Protein AF-A0A7W8NSL5-F1 (afdb_monomer_lite)

Sequence (91 aa):
MNQELIFETREGHTVVRADSMHAALGVVTDLRTWVIMHTAAGNAEFGVDIFHTDSPMTACWSLQYASEVAMLERAPEMAEWLMPSVEGIRA

Organism: NCBI:txid1141878

Foldseek 3Di:
DQQDWDWDADPNAIWTWQVSLCVNLVPPPDSVVLVVVLCVVVVCPDDDDQDDPPDDRRDIGGLQSSLVSCVVSVNNVSSCVSPVPPPPPDD

Structure (mmCIF, N/CA/C/O backbone):
data_AF-A0A7W8NSL5-F1
#
_entry.id   AF-A0A7W8NSL5-F1
#
loop_
_atom_site.group_PDB
_atom_site.id
_atom_site.type_symbol
_atom_site.label_atom_id
_atom_site.label_alt_id
_atom_site.label_comp_id
_atom_site.label_asym_id
_atom_site.label_entity_id
_atom_site.label_seq_id
_atom_site.pdbx_PDB_ins_code
_atom_site.Cartn_x
_atom_site.Cartn_y
_atom_site.Cartn_z
_atom_site.occupancy
_atom_site.B_iso_or_equiv
_atom_site.auth_seq_id
_atom_site.auth_comp_id
_atom_site.auth_asym_id
_atom_site.auth_atom_id
_atom_site.pdbx_PDB_model_num
ATOM 1 N N . MET A 1 1 ? 6.139 13.344 -11.526 1.00 41.56 1 MET A N 1
ATOM 2 C CA . MET A 1 1 ? 4.818 13.533 -10.898 1.00 41.56 1 MET A CA 1
ATOM 3 C C . MET A 1 1 ? 4.883 12.721 -9.618 1.00 41.56 1 MET A C 1
ATOM 5 O O . MET A 1 1 ? 4.881 11.505 -9.724 1.00 41.56 1 MET A O 1
ATOM 9 N N . ASN A 1 2 ? 5.125 13.353 -8.466 1.00 52.00 2 ASN A N 1
ATOM 10 C CA . ASN A 1 2 ? 5.165 12.631 -7.189 1.00 52.00 2 ASN A CA 1
ATOM 11 C C . ASN A 1 2 ? 3.734 12.184 -6.906 1.00 52.00 2 ASN A C 1
ATOM 13 O O . ASN A 1 2 ? 2.870 13.033 -6.702 1.00 52.00 2 ASN A O 1
ATOM 17 N N . GLN A 1 3 ? 3.454 10.891 -7.041 1.00 72.44 3 GLN A N 1
ATOM 18 C CA . GLN A 1 3 ? 2.119 10.371 -6.778 1.00 72.44 3 GLN A CA 1
ATOM 19 C C . GLN A 1 3 ? 1.906 10.334 -5.264 1.00 72.44 3 GLN A C 1
ATOM 21 O O . GLN A 1 3 ? 2.722 9.777 -4.534 1.00 72.44 3 GLN A O 1
ATOM 26 N N . GLU A 1 4 ? 0.850 11.003 -4.804 1.00 85.00 4 GLU A N 1
ATOM 27 C CA . GLU A 1 4 ? 0.502 11.089 -3.387 1.00 85.00 4 GLU A CA 1
ATOM 28 C C . GLU A 1 4 ? -0.172 9.798 -2.913 1.00 85.00 4 GLU A C 1
ATOM 30 O O . GLU A 1 4 ? -0.980 9.196 -3.626 1.00 85.00 4 GLU A O 1
ATOM 35 N N . LEU A 1 5 ? 0.150 9.392 -1.685 1.00 91.12 5 LEU A N 1
ATOM 36 C CA . LEU A 1 5 ? -0.505 8.277 -1.011 1.00 91.12 5 LEU A CA 1
ATOM 37 C C . LEU A 1 5 ? -1.908 8.694 -0.560 1.00 91.12 5 LEU A C 1
ATOM 39 O O . LEU A 1 5 ? -2.102 9.781 -0.015 1.00 91.12 5 LEU A O 1
ATOM 43 N N . ILE A 1 6 ? -2.889 7.821 -0.788 1.00 91.25 6 ILE A N 1
ATOM 44 C CA . ILE A 1 6 ? -4.286 8.073 -0.438 1.00 91.25 6 ILE A CA 1
ATOM 45 C C . ILE A 1 6 ? -4.607 7.338 0.859 1.00 91.25 6 ILE A C 1
ATOM 47 O O . ILE A 1 6 ? -4.555 6.107 0.914 1.00 91.25 6 ILE A O 1
ATOM 51 N N . PHE A 1 7 ? -4.990 8.100 1.882 1.00 89.56 7 PHE A N 1
ATOM 52 C CA . PHE A 1 7 ? -5.405 7.574 3.178 1.00 89.56 7 PHE A CA 1
ATOM 53 C C . PHE A 1 7 ? -6.917 7.617 3.367 1.00 89.56 7 PHE A C 1
ATOM 55 O O . PHE A 1 7 ? -7.592 8.539 2.909 1.00 89.56 7 PHE A O 1
ATOM 62 N N . GLU A 1 8 ? -7.435 6.645 4.109 1.00 85.62 8 GLU A N 1
ATOM 63 C CA . GLU A 1 8 ? -8.839 6.544 4.495 1.00 85.62 8 GLU A CA 1
ATOM 64 C C . GLU A 1 8 ? -8.954 6.222 5.991 1.00 85.62 8 GLU A C 1
ATOM 66 O O . GLU A 1 8 ? -8.064 5.610 6.581 1.00 85.62 8 GLU A O 1
ATOM 71 N N . THR A 1 9 ? -10.075 6.595 6.610 1.00 83.62 9 THR A N 1
ATOM 72 C CA . THR A 1 9 ? -10.442 6.109 7.947 1.00 83.62 9 THR A CA 1
ATOM 73 C C . THR A 1 9 ? -11.438 4.964 7.800 1.00 83.62 9 THR A C 1
ATOM 75 O O . THR A 1 9 ? -12.512 5.153 7.230 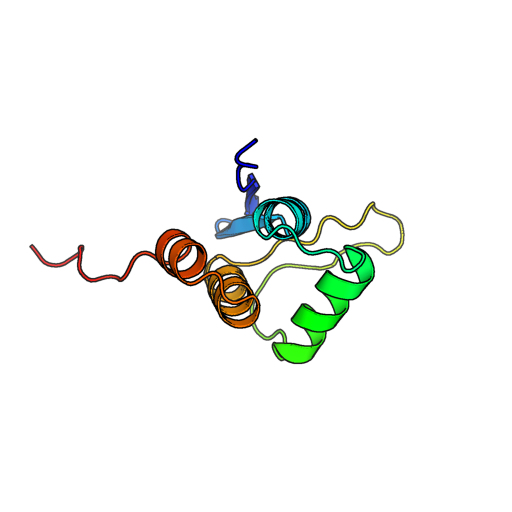1.00 83.62 9 THR A O 1
ATOM 78 N N . ARG A 1 10 ? -11.114 3.788 8.341 1.00 75.38 10 ARG A N 1
ATOM 79 C CA . ARG A 1 10 ? -11.998 2.614 8.380 1.00 75.38 10 ARG A CA 1
ATOM 80 C C . ARG A 1 10 ? -12.086 2.083 9.799 1.00 75.38 10 ARG A C 1
ATOM 82 O O . ARG A 1 10 ? -11.063 1.830 10.418 1.00 75.38 10 ARG A O 1
ATOM 89 N N . GLU A 1 11 ? -13.304 1.982 10.328 1.00 77.44 11 GLU A N 1
ATOM 90 C CA . GLU A 1 11 ? -13.564 1.492 11.695 1.00 77.44 11 GLU A CA 1
ATOM 91 C C . GLU A 1 11 ? -12.733 2.197 12.791 1.00 77.44 11 GLU A C 1
ATOM 93 O O . GLU A 1 11 ? -12.392 1.614 13.812 1.00 77.44 11 GLU A O 1
ATOM 98 N N . GLY A 1 12 ? -12.393 3.475 12.584 1.00 77.25 12 GLY A N 1
ATOM 99 C CA . GLY A 1 12 ? -11.557 4.252 13.509 1.00 77.25 12 GLY A CA 1
ATOM 100 C C . GLY A 1 12 ? -10.044 4.097 13.308 1.00 77.25 12 GLY A C 1
ATOM 101 O O . GLY A 1 12 ? -9.276 4.756 14.004 1.00 77.25 12 GLY A O 1
ATOM 102 N N . HIS A 1 13 ? -9.609 3.300 12.332 1.00 78.06 13 HIS A N 1
ATOM 103 C CA . HIS A 1 13 ? -8.209 3.121 11.960 1.00 78.06 13 HIS A CA 1
ATOM 104 C C . HIS A 1 13 ? -7.869 3.876 10.672 1.00 78.06 13 HIS A C 1
ATOM 106 O O . HIS A 1 13 ? -8.626 3.849 9.700 1.00 78.06 13 HIS A O 1
ATOM 112 N N . THR A 1 14 ? -6.710 4.534 10.648 1.00 85.25 14 THR A N 1
ATOM 113 C CA . THR A 1 14 ? -6.145 5.088 9.412 1.00 85.25 14 THR 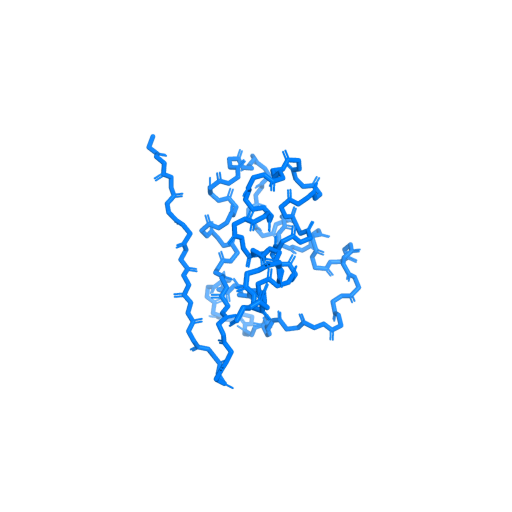A CA 1
ATOM 114 C C . THR A 1 14 ? -5.531 3.963 8.588 1.00 85.25 14 THR A C 1
ATOM 116 O O . THR A 1 14 ? -4.697 3.203 9.084 1.00 85.25 14 THR A O 1
ATOM 119 N N . VAL A 1 15 ? -5.927 3.878 7.323 1.00 85.56 15 VAL A N 1
ATOM 120 C CA . VAL A 1 15 ? -5.416 2.921 6.339 1.00 85.56 15 VAL A CA 1
ATOM 121 C C . VAL A 1 15 ? -4.951 3.657 5.088 1.00 85.56 15 VAL A C 1
ATOM 123 O O . VAL A 1 15 ? -5.409 4.763 4.811 1.00 85.56 15 VAL A O 1
ATOM 126 N N . VAL A 1 16 ? -4.056 3.047 4.318 1.00 88.25 16 VAL A N 1
ATOM 127 C CA . VAL A 1 16 ? -3.613 3.542 3.008 1.00 88.25 16 VAL A CA 1
ATOM 128 C C . VAL A 1 16 ? -4.147 2.638 1.907 1.00 88.25 16 VAL A C 1
ATOM 130 O O . VAL A 1 16 ? -4.210 1.419 2.074 1.00 88.25 16 VAL A O 1
ATOM 133 N N . ARG A 1 17 ? -4.540 3.211 0.770 1.00 88.50 17 ARG A N 1
ATOM 134 C CA . ARG A 1 17 ? -4.961 2.407 -0.376 1.00 88.50 17 ARG A CA 1
ATOM 135 C C . ARG A 1 17 ? -3.757 1.798 -1.088 1.00 88.50 17 ARG A C 1
ATOM 137 O O . ARG A 1 17 ? -2.834 2.515 -1.485 1.00 88.50 17 ARG A O 1
ATOM 144 N N . ALA A 1 18 ? -3.815 0.493 -1.328 1.00 88.12 18 ALA A N 1
ATOM 145 C CA . ALA A 1 18 ? -2.747 -0.258 -1.977 1.00 88.12 18 ALA A CA 1
ATOM 146 C C . ALA A 1 18 ? -2.471 0.223 -3.412 1.00 88.12 18 ALA A C 1
ATOM 148 O O . ALA A 1 18 ? -1.327 0.209 -3.845 1.00 88.12 18 ALA A O 1
ATOM 149 N N . ASP A 1 19 ? -3.483 0.697 -4.146 1.00 88.50 19 ASP A N 1
ATOM 150 C CA . ASP A 1 19 ? -3.307 1.219 -5.508 1.00 88.50 19 ASP A CA 1
ATOM 151 C C . ASP A 1 19 ? -2.512 2.528 -5.542 1.00 88.50 19 ASP A C 1
ATOM 153 O O . ASP A 1 19 ? -1.607 2.678 -6.359 1.00 88.50 19 ASP A O 1
ATOM 157 N N . SER A 1 20 ? -2.785 3.451 -4.617 1.00 91.38 20 SER A N 1
ATOM 158 C CA . SER A 1 20 ? -1.988 4.674 -4.474 1.00 91.38 20 SER A CA 1
ATOM 159 C C . SER A 1 20 ? -0.541 4.368 -4.089 1.00 91.38 20 SER A C 1
ATOM 161 O O . SER A 1 20 ? 0.384 5.018 -4.572 1.00 91.38 20 SER A O 1
ATOM 163 N N . MET A 1 21 ? -0.343 3.330 -3.275 1.00 90.88 21 MET A N 1
ATOM 164 C CA . MET A 1 21 ? 0.974 2.891 -2.839 1.00 90.88 21 MET A CA 1
ATOM 165 C C . MET A 1 21 ? 1.765 2.218 -3.958 1.00 90.88 21 MET A C 1
ATOM 167 O O . MET A 1 21 ? 2.915 2.575 -4.191 1.00 90.88 21 MET A O 1
ATOM 171 N N . HIS A 1 22 ? 1.134 1.310 -4.701 1.00 91.12 22 HIS A N 1
ATOM 172 C CA . HIS A 1 22 ? 1.687 0.687 -5.904 1.00 91.12 22 HIS A CA 1
ATOM 173 C C . HIS A 1 22 ? 2.189 1.734 -6.902 1.00 91.12 22 HIS A C 1
ATOM 175 O O . HIS A 1 22 ? 3.315 1.649 -7.399 1.00 91.12 22 HIS A O 1
ATOM 181 N N . ALA A 1 23 ? 1.365 2.757 -7.129 1.00 91.25 23 ALA A N 1
ATOM 182 C CA . ALA A 1 23 ? 1.665 3.851 -8.031 1.00 91.25 23 ALA A CA 1
ATOM 183 C C . ALA A 1 23 ? 2.853 4.690 -7.507 1.00 91.25 23 ALA A C 1
ATOM 185 O O . ALA A 1 23 ? 3.835 4.894 -8.224 1.00 91.25 23 ALA A O 1
ATOM 186 N N . ALA A 1 24 ? 2.828 5.082 -6.227 1.00 92.56 24 ALA A N 1
ATOM 187 C CA . ALA A 1 24 ? 3.903 5.845 -5.587 1.00 92.56 24 ALA A CA 1
ATOM 188 C C . ALA A 1 24 ? 5.253 5.103 -5.558 1.00 92.56 24 ALA A C 1
ATOM 190 O O . ALA A 1 24 ? 6.301 5.734 -5.686 1.00 92.56 24 ALA A O 1
ATOM 191 N N . LEU A 1 25 ? 5.235 3.774 -5.433 1.00 90.75 25 LEU A N 1
ATOM 192 C CA . LEU A 1 25 ? 6.424 2.920 -5.497 1.00 90.75 25 LEU A CA 1
ATOM 193 C C . LEU A 1 25 ? 6.939 2.704 -6.931 1.00 90.75 25 LEU A C 1
ATOM 195 O O . LEU A 1 25 ? 8.038 2.187 -7.117 1.00 90.75 25 LEU A O 1
ATOM 199 N N . GLY A 1 26 ? 6.169 3.084 -7.956 1.00 90.06 26 GLY A N 1
ATOM 200 C CA . GLY A 1 26 ? 6.544 2.889 -9.357 1.00 90.06 26 GLY A CA 1
ATOM 201 C C . GLY A 1 26 ? 6.643 1.415 -9.760 1.00 90.06 26 GLY A C 1
ATOM 202 O O . GLY A 1 26 ? 7.444 1.062 -10.629 1.00 90.06 26 GLY A O 1
ATOM 203 N N . VAL A 1 27 ? 5.857 0.544 -9.121 1.00 87.38 27 VAL A N 1
ATOM 204 C CA . VAL A 1 27 ? 5.898 -0.903 -9.354 1.00 87.38 27 VAL A CA 1
ATOM 205 C C . VAL A 1 27 ? 5.375 -1.231 -10.755 1.00 87.38 27 VAL A C 1
ATOM 207 O O . VAL A 1 27 ? 4.293 -0.812 -11.160 1.00 87.38 27 VAL A O 1
ATOM 210 N N . VAL A 1 28 ? 6.138 -2.032 -11.502 1.00 89.56 28 VAL A N 1
ATOM 211 C CA . VAL A 1 28 ? 5.782 -2.446 -12.875 1.00 89.56 28 VAL A CA 1
ATOM 212 C C . VAL A 1 28 ? 4.874 -3.676 -12.926 1.00 89.56 28 VAL A C 1
ATOM 214 O O . VAL A 1 28 ? 4.203 -3.911 -13.930 1.00 89.56 28 VAL A O 1
ATOM 217 N N . THR A 1 29 ? 4.868 -4.478 -11.861 1.00 89.06 29 THR A N 1
ATOM 218 C CA . THR A 1 29 ? 3.972 -5.629 -11.711 1.00 89.06 29 THR A CA 1
ATOM 219 C C . THR A 1 29 ? 2.527 -5.150 -11.706 1.00 89.06 29 THR A C 1
ATOM 221 O O . THR A 1 29 ? 2.223 -4.138 -11.086 1.00 89.06 29 THR A O 1
ATOM 224 N N . ASP A 1 30 ? 1.625 -5.882 -12.355 1.00 89.88 30 ASP A N 1
ATOM 225 C CA . ASP A 1 30 ? 0.195 -5.575 -12.310 1.00 89.88 30 ASP A CA 1
ATOM 226 C C . ASP A 1 30 ? -0.321 -5.474 -10.861 1.00 89.88 30 ASP A C 1
ATOM 228 O O . ASP A 1 30 ? 0.016 -6.307 -10.014 1.00 89.88 30 ASP A O 1
ATOM 232 N N . LEU A 1 31 ? -1.167 -4.472 -10.593 1.00 85.06 31 LEU A N 1
ATOM 233 C CA . LEU A 1 31 ? -1.664 -4.149 -9.255 1.00 85.06 31 LEU A CA 1
ATOM 234 C C . LEU A 1 31 ? -2.295 -5.361 -8.560 1.00 85.06 31 LEU A C 1
ATOM 236 O O . LEU A 1 31 ? -2.027 -5.599 -7.384 1.00 85.06 31 LEU A O 1
ATOM 240 N N . ARG A 1 32 ? -3.108 -6.156 -9.272 1.00 84.88 32 ARG A N 1
ATOM 241 C CA . ARG A 1 32 ? -3.761 -7.338 -8.685 1.00 84.88 32 ARG A CA 1
ATOM 242 C C . ARG A 1 32 ? -2.722 -8.332 -8.201 1.00 84.88 32 ARG A C 1
ATOM 244 O O . ARG A 1 32 ? -2.802 -8.835 -7.084 1.00 84.88 32 ARG A O 1
ATOM 251 N N . THR A 1 33 ? -1.762 -8.623 -9.070 1.00 85.00 33 THR A N 1
ATOM 252 C CA . THR A 1 33 ? -0.694 -9.581 -8.790 1.00 85.00 33 THR A CA 1
ATOM 253 C C . THR A 1 33 ? 0.167 -9.096 -7.630 1.00 85.00 33 THR A C 1
ATOM 255 O O . THR A 1 33 ? 0.448 -9.863 -6.714 1.00 85.00 33 THR A O 1
ATOM 258 N N . TRP A 1 34 ? 0.518 -7.811 -7.628 1.00 87.38 34 TRP A N 1
ATOM 259 C CA . TRP A 1 34 ? 1.309 -7.187 -6.577 1.00 87.38 34 TRP A CA 1
ATOM 260 C C . TRP A 1 34 ? 0.618 -7.229 -5.208 1.00 87.38 34 TRP A C 1
ATOM 262 O O . TRP A 1 34 ? 1.239 -7.637 -4.226 1.00 87.38 34 TRP A O 1
ATOM 272 N N . VAL A 1 35 ? -0.677 -6.893 -5.149 1.00 85.25 35 VAL A N 1
ATOM 273 C CA . VAL A 1 35 ? -1.483 -6.980 -3.920 1.00 85.25 35 VAL A CA 1
ATOM 274 C C . VAL A 1 35 ? -1.541 -8.419 -3.407 1.00 85.25 35 VAL A C 1
ATOM 276 O O . VAL A 1 35 ? -1.335 -8.648 -2.216 1.00 85.25 35 VAL A O 1
ATOM 279 N N . ILE A 1 36 ? -1.776 -9.401 -4.287 1.00 81.50 36 ILE A N 1
ATOM 280 C CA . ILE A 1 36 ? -1.805 -10.825 -3.911 1.00 81.50 36 ILE A CA 1
ATOM 281 C C . ILE A 1 36 ? -0.446 -11.276 -3.364 1.00 81.50 36 ILE A C 1
ATOM 283 O O . ILE A 1 36 ? -0.406 -11.936 -2.329 1.00 81.50 36 ILE A O 1
ATOM 287 N N . MET A 1 37 ? 0.657 -10.916 -4.029 1.00 83.31 37 MET A N 1
ATOM 288 C CA . MET A 1 37 ? 2.013 -11.277 -3.603 1.00 83.31 37 MET A CA 1
ATOM 289 C C . MET A 1 37 ? 2.318 -10.758 -2.202 1.00 83.31 37 MET A C 1
ATOM 291 O O . MET A 1 37 ? 2.761 -11.534 -1.360 1.00 83.31 37 MET A O 1
ATOM 295 N N . HIS A 1 38 ? 2.035 -9.483 -1.931 1.00 83.38 38 HIS A N 1
ATOM 296 C CA . HIS A 1 38 ? 2.301 -8.901 -0.618 1.00 83.38 38 HIS A CA 1
ATOM 297 C C . HIS A 1 38 ? 1.391 -9.499 0.448 1.00 83.38 38 HIS A C 1
ATOM 299 O O . HIS A 1 38 ? 1.878 -9.886 1.513 1.00 83.38 38 HIS A O 1
ATOM 305 N N . THR A 1 39 ? 0.101 -9.670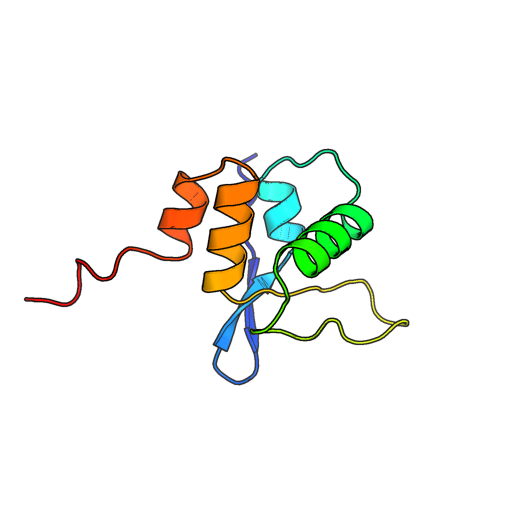 0.144 1.00 77.12 39 THR A N 1
ATOM 306 C CA . THR A 1 39 ? -0.861 -10.274 1.082 1.00 77.12 39 THR A CA 1
ATOM 307 C C . THR A 1 39 ? -0.450 -11.704 1.450 1.00 77.12 39 THR A C 1
ATOM 309 O O . THR A 1 39 ? -0.550 -12.099 2.610 1.00 77.12 39 THR A O 1
ATOM 312 N N . ALA A 1 40 ? 0.060 -12.471 0.480 1.00 72.81 40 ALA A N 1
ATOM 313 C CA . ALA A 1 40 ? 0.547 -13.832 0.692 1.00 72.81 40 ALA A CA 1
ATOM 314 C C . ALA A 1 40 ? 1.903 -13.881 1.420 1.00 72.81 40 ALA A C 1
ATOM 316 O O . ALA A 1 40 ? 2.106 -14.749 2.263 1.00 72.81 40 ALA A O 1
ATOM 317 N N . ALA A 1 41 ? 2.826 -12.965 1.112 1.00 67.81 41 ALA A N 1
ATOM 318 C CA . ALA A 1 41 ? 4.149 -12.905 1.735 1.00 67.81 41 ALA A CA 1
ATOM 319 C C . ALA A 1 41 ? 4.102 -12.421 3.194 1.00 67.81 41 ALA A C 1
ATOM 321 O O . ALA A 1 41 ? 4.948 -12.807 3.996 1.00 67.81 41 ALA A O 1
ATOM 322 N N . GLY A 1 42 ? 3.116 -11.588 3.534 1.00 57.09 42 GLY A N 1
ATOM 323 C CA . GLY A 1 42 ? 2.998 -10.947 4.840 1.00 57.09 42 GLY A CA 1
ATOM 324 C C . GLY A 1 42 ? 2.309 -11.758 5.937 1.00 57.09 42 GLY A C 1
ATOM 325 O O . GLY A 1 42 ? 2.138 -11.203 7.013 1.00 57.09 42 GLY A O 1
ATOM 326 N N . ASN A 1 43 ? 1.880 -13.012 5.698 1.00 52.38 43 ASN A N 1
ATOM 327 C CA . ASN A 1 43 ? 1.012 -13.770 6.623 1.00 52.38 43 ASN A CA 1
ATOM 328 C C . ASN A 1 43 ? -0.075 -12.859 7.226 1.00 52.38 43 ASN A C 1
ATOM 330 O O . ASN A 1 43 ? -0.079 -12.669 8.434 1.00 52.38 43 ASN A O 1
ATOM 334 N N . ALA A 1 44 ? -0.911 -12.225 6.392 1.00 47.78 44 ALA A N 1
ATOM 335 C CA . ALA A 1 44 ? -1.794 -11.115 6.770 1.00 47.78 44 ALA A CA 1
ATOM 336 C C . ALA A 1 44 ? -2.602 -11.357 8.069 1.00 47.78 44 ALA A C 1
ATOM 338 O O . ALA A 1 44 ? -3.743 -11.810 8.030 1.00 47.78 44 ALA A O 1
ATOM 339 N N . GLU A 1 45 ? -2.005 -11.040 9.220 1.00 45.22 45 GLU A N 1
ATOM 340 C CA . GLU A 1 45 ? -2.616 -11.196 10.541 1.00 45.22 45 GLU A CA 1
ATOM 341 C C . GLU A 1 45 ? -3.200 -9.858 11.033 1.00 45.22 45 GLU A C 1
ATOM 343 O O . GLU A 1 45 ? -3.999 -9.855 11.963 1.00 45.22 45 GLU A O 1
ATOM 348 N N . PHE A 1 46 ? -2.918 -8.722 10.364 1.00 44.41 46 PHE A N 1
ATOM 349 C CA . PHE A 1 46 ? -3.479 -7.409 10.726 1.00 44.41 46 PHE A CA 1
ATOM 350 C C . PHE A 1 46 ? -3.781 -6.457 9.536 1.00 44.41 46 PHE A C 1
ATOM 352 O O . PHE A 1 46 ? -2.924 -5.692 9.097 1.00 44.41 46 PHE A O 1
ATOM 359 N N . GLY A 1 47 ? -5.060 -6.447 9.111 1.00 41.12 47 GLY A N 1
ATOM 360 C CA . GLY A 1 47 ? -5.870 -5.271 8.702 1.00 41.12 47 GLY A CA 1
ATOM 361 C C . GLY A 1 47 ? -5.585 -4.597 7.341 1.00 41.12 47 GLY A C 1
ATOM 362 O O . GLY A 1 47 ? -4.504 -4.062 7.127 1.00 41.12 47 GLY A O 1
ATOM 363 N N . VAL A 1 48 ? -6.519 -4.457 6.392 1.00 49.03 48 VAL A N 1
ATOM 364 C CA . VAL A 1 48 ? -7.991 -4.416 6.457 1.00 49.03 48 VAL A CA 1
ATOM 365 C C . VAL A 1 48 ? -8.579 -5.026 5.174 1.00 49.03 48 VAL A C 1
ATOM 367 O O . VAL A 1 48 ? -8.132 -4.731 4.071 1.00 49.03 48 VAL A O 1
ATOM 370 N N . ASP A 1 49 ? -9.581 -5.884 5.355 1.00 55.72 49 ASP A N 1
ATOM 371 C CA . ASP A 1 49 ? -10.533 -6.443 4.389 1.00 55.72 49 ASP A CA 1
ATOM 372 C C . ASP A 1 49 ? -10.303 -6.225 2.883 1.00 55.72 49 ASP A C 1
ATOM 374 O O . ASP A 1 49 ? -10.684 -5.212 2.286 1.00 55.72 49 ASP A O 1
ATOM 378 N N . ILE A 1 50 ? -9.834 -7.285 2.222 1.00 52.50 50 ILE A N 1
ATOM 379 C CA . ILE A 1 50 ? -10.132 -7.519 0.808 1.00 52.50 50 ILE A CA 1
ATOM 380 C C . ILE A 1 50 ? -11.617 -7.912 0.728 1.00 52.50 50 ILE A C 1
ATOM 382 O O . ILE A 1 50 ? -11.934 -9.096 0.838 1.00 52.50 50 ILE A O 1
ATOM 386 N N . PHE A 1 51 ? -12.541 -6.957 0.554 1.00 47.44 51 PHE A N 1
ATOM 387 C CA . PHE A 1 51 ? -13.961 -7.289 0.375 1.00 47.44 51 PHE A CA 1
ATOM 388 C C . PHE A 1 51 ? -14.533 -7.050 -1.025 1.00 47.44 51 PHE A C 1
ATOM 390 O O . PHE A 1 51 ? -14.364 -6.009 -1.657 1.00 47.44 51 PHE A O 1
ATOM 397 N N . HIS A 1 52 ? -15.315 -8.072 -1.381 1.00 37.28 52 HIS A N 1
ATOM 398 C CA . HIS A 1 52 ? -16.188 -8.328 -2.519 1.00 37.28 52 HIS A CA 1
ATOM 399 C C . HIS A 1 52 ? -15.516 -8.597 -3.867 1.00 37.28 52 HIS A C 1
ATOM 401 O O . HIS A 1 52 ? -15.005 -7.712 -4.541 1.00 37.28 52 HIS A O 1
ATOM 407 N N . THR A 1 53 ? -15.658 -9.854 -4.301 1.00 41.44 53 THR A N 1
ATOM 408 C CA . THR A 1 53 ? -15.386 -10.379 -5.650 1.00 41.44 53 THR A CA 1
ATOM 409 C C . THR A 1 53 ? -16.062 -9.592 -6.777 1.00 41.44 53 THR A C 1
ATOM 411 O O . THR A 1 53 ? -15.679 -9.761 -7.932 1.00 41.44 53 THR A O 1
ATOM 414 N N . ASP A 1 54 ? -17.012 -8.717 -6.429 1.00 45.66 54 ASP A N 1
ATOM 415 C CA . ASP A 1 54 ? -17.827 -7.919 -7.347 1.00 45.66 54 ASP A CA 1
ATOM 416 C C . ASP A 1 54 ? -17.536 -6.404 -7.259 1.00 45.66 54 ASP A C 1
ATOM 418 O O . ASP A 1 54 ? -18.149 -5.618 -7.981 1.00 45.66 54 ASP A O 1
ATOM 422 N N . SER A 1 55 ? -16.608 -5.975 -6.392 1.00 44.19 55 SER A N 1
ATOM 423 C CA . SER A 1 55 ? -16.207 -4.571 -6.227 1.00 44.19 55 SER A CA 1
ATOM 424 C C . SER A 1 55 ? -14.801 -4.344 -6.801 1.00 44.19 55 SER A C 1
ATOM 426 O O . SER A 1 55 ? -13.942 -5.224 -6.673 1.00 44.19 55 SER A O 1
ATOM 428 N N . PRO A 1 56 ? -14.516 -3.200 -7.455 1.00 48.91 56 PRO A N 1
ATOM 429 C CA . PRO A 1 56 ? -13.167 -2.893 -7.924 1.00 48.91 56 PRO A CA 1
ATOM 430 C C . PRO A 1 56 ? -12.194 -2.971 -6.744 1.00 48.91 56 PRO A C 1
ATOM 432 O O . PRO A 1 56 ? -12.447 -2.354 -5.713 1.00 48.91 56 PRO A O 1
ATOM 435 N N . MET A 1 57 ? -11.121 -3.758 -6.904 1.00 57.62 57 MET A N 1
ATOM 436 C CA . MET A 1 57 ? -10.088 -4.075 -5.904 1.00 57.62 57 MET A CA 1
ATOM 437 C C . MET A 1 57 ? -9.611 -2.841 -5.125 1.00 57.62 57 MET A C 1
ATOM 439 O O . MET A 1 57 ? -8.579 -2.253 -5.435 1.00 57.62 57 MET A O 1
ATOM 443 N N . THR A 1 58 ? -10.342 -2.446 -4.093 1.00 65.88 58 THR A N 1
ATOM 444 C CA . THR A 1 58 ? -9.945 -1.341 -3.228 1.00 65.88 58 THR A CA 1
ATOM 445 C C . THR A 1 58 ? -9.346 -1.980 -1.990 1.00 65.88 58 THR A C 1
ATOM 447 O O . THR A 1 58 ? -10.001 -2.089 -0.956 1.00 65.88 58 THR A O 1
ATOM 450 N N . ALA A 1 59 ? -8.133 -2.515 -2.149 1.00 78.06 59 ALA A N 1
ATOM 451 C CA . ALA A 1 59 ? -7.369 -3.052 -1.033 1.00 78.06 59 ALA A CA 1
ATOM 452 C C . ALA A 1 59 ? -6.815 -1.881 -0.219 1.00 78.06 59 ALA A C 1
ATOM 454 O O . ALA A 1 59 ? -6.180 -0.981 -0.774 1.00 78.06 59 ALA A O 1
ATOM 455 N N . CYS A 1 60 ? -7.066 -1.900 1.087 1.00 83.38 60 CYS A N 1
ATOM 456 C CA . CYS A 1 60 ? -6.532 -0.919 2.018 1.00 83.38 60 CYS A CA 1
ATOM 457 C C . CYS A 1 60 ? -5.706 -1.631 3.081 1.00 83.38 60 CYS A C 1
ATOM 459 O O . CYS A 1 60 ? -6.071 -2.699 3.565 1.00 83.38 60 CYS A O 1
ATOM 461 N N . TRP A 1 61 ? -4.595 -1.022 3.454 1.00 85.06 61 TRP A N 1
ATOM 462 C CA . TRP A 1 61 ? -3.624 -1.605 4.361 1.00 85.06 61 TRP A CA 1
ATOM 463 C C . TRP A 1 61 ? -3.448 -0.721 5.581 1.00 85.06 61 TRP A C 1
ATOM 465 O O . TRP A 1 61 ? -3.451 0.508 5.475 1.00 85.06 61 TRP A O 1
ATOM 475 N N . SER A 1 62 ? -3.297 -1.346 6.747 1.00 84.56 62 SER A N 1
ATOM 476 C CA . SER A 1 62 ? -2.846 -0.636 7.940 1.00 84.56 62 SER A CA 1
ATOM 477 C C . SER A 1 62 ? -1.512 0.070 7.664 1.00 84.56 62 SER A C 1
ATOM 479 O O . SER A 1 62 ? -0.717 -0.379 6.837 1.00 84.56 62 SER A O 1
ATOM 481 N N . LEU A 1 63 ? -1.246 1.180 8.359 1.00 87.12 63 LEU A N 1
ATOM 482 C CA . LEU A 1 63 ? 0.017 1.915 8.195 1.00 87.12 63 LEU A CA 1
ATOM 483 C C . LEU A 1 63 ? 1.242 1.047 8.511 1.00 87.12 63 LEU A C 1
ATOM 485 O O . LEU A 1 63 ? 2.257 1.145 7.826 1.00 87.12 63 LEU A O 1
ATOM 489 N N . GLN A 1 64 ? 1.122 0.159 9.503 1.00 86.31 64 GLN A N 1
ATOM 490 C CA . GLN A 1 64 ? 2.171 -0.796 9.849 1.00 86.31 64 GLN A CA 1
ATOM 491 C C . GLN A 1 64 ? 2.466 -1.741 8.681 1.00 86.31 64 GLN A C 1
ATOM 493 O O . GLN A 1 64 ? 3.609 -1.839 8.245 1.00 86.31 64 GLN A O 1
ATOM 498 N N . TYR A 1 65 ? 1.437 -2.389 8.137 1.00 85.56 65 TYR A N 1
ATOM 499 C CA . TYR A 1 65 ? 1.615 -3.326 7.034 1.00 85.56 65 TYR A CA 1
ATOM 500 C C . TYR A 1 65 ? 2.114 -2.627 5.761 1.00 85.56 65 TYR A C 1
ATOM 502 O O . TYR A 1 65 ? 3.004 -3.122 5.073 1.00 85.56 65 TYR A O 1
ATOM 510 N N . ALA A 1 66 ? 1.619 -1.422 5.477 1.00 88.12 66 ALA A N 1
ATOM 511 C CA . ALA A 1 66 ? 2.132 -0.609 4.384 1.00 88.12 66 ALA A CA 1
ATOM 512 C C . ALA A 1 66 ? 3.616 -0.241 4.574 1.00 88.12 66 ALA A C 1
ATOM 514 O O . ALA A 1 66 ? 4.381 -0.270 3.615 1.00 88.12 66 ALA A O 1
ATOM 515 N N . SER A 1 67 ? 4.062 0.051 5.798 1.00 89.19 67 SER A N 1
ATOM 516 C CA . SER A 1 67 ? 5.482 0.293 6.084 1.00 89.19 67 SER 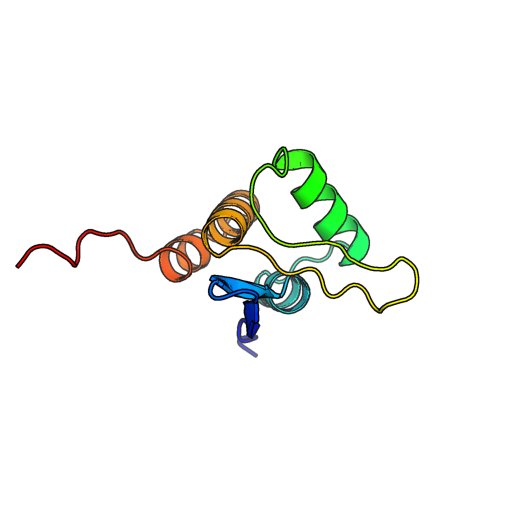A CA 1
ATOM 517 C C . SER A 1 67 ? 6.342 -0.943 5.775 1.00 89.19 67 SER A C 1
ATOM 519 O O . SER A 1 67 ? 7.373 -0.836 5.111 1.00 89.19 67 SER A O 1
ATOM 521 N N . GLU A 1 68 ? 5.881 -2.138 6.150 1.00 87.31 68 GLU A N 1
ATOM 522 C CA . GLU A 1 68 ? 6.560 -3.403 5.833 1.00 87.31 68 GLU A CA 1
ATOM 523 C C . GLU A 1 68 ? 6.639 -3.656 4.320 1.00 87.31 68 GLU A C 1
ATOM 525 O O . GLU A 1 68 ? 7.701 -4.009 3.802 1.00 87.31 68 GLU A O 1
ATOM 530 N N . VAL A 1 69 ? 5.546 -3.414 3.589 1.00 88.75 69 VAL A N 1
ATOM 531 C CA . VAL A 1 69 ? 5.528 -3.513 2.122 1.00 88.75 69 VAL A CA 1
ATOM 532 C C . VAL A 1 69 ? 6.505 -2.520 1.490 1.00 88.75 69 VAL A C 1
ATOM 534 O O . VAL A 1 69 ? 7.270 -2.900 0.606 1.00 88.75 69 VAL A O 1
ATOM 537 N N . ALA A 1 70 ? 6.552 -1.273 1.967 1.00 90.69 70 ALA A N 1
ATOM 538 C CA . ALA A 1 70 ? 7.515 -0.285 1.482 1.00 90.69 70 ALA A CA 1
ATOM 539 C C . ALA A 1 70 ? 8.967 -0.746 1.707 1.00 90.69 70 ALA A C 1
ATOM 541 O O . ALA A 1 70 ? 9.807 -0.577 0.824 1.00 90.69 70 ALA A O 1
ATOM 542 N N . MET A 1 71 ? 9.268 -1.395 2.836 1.00 89.62 71 MET A N 1
ATOM 543 C CA . MET A 1 71 ? 10.592 -1.978 3.086 1.00 89.62 71 MET A CA 1
ATOM 544 C C . MET A 1 71 ? 10.928 -3.117 2.116 1.00 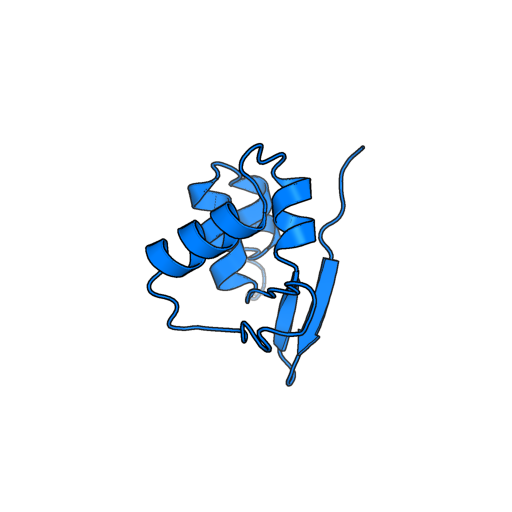89.62 71 MET A C 1
ATOM 546 O O . MET A 1 71 ? 12.050 -3.171 1.603 1.00 89.62 71 MET A O 1
ATOM 550 N N . LEU A 1 72 ? 9.971 -4.005 1.829 1.00 90.06 72 LEU A N 1
ATOM 551 C CA . LEU A 1 72 ? 10.144 -5.096 0.860 1.00 90.06 72 LEU A CA 1
ATOM 552 C C . LEU A 1 72 ? 10.396 -4.567 -0.558 1.00 90.06 72 LEU A C 1
ATOM 554 O O . LEU A 1 72 ? 11.263 -5.081 -1.267 1.00 90.06 72 LEU A O 1
ATOM 558 N N . GLU A 1 73 ? 9.713 -3.485 -0.923 1.00 91.00 73 GLU A N 1
ATOM 559 C CA . GLU A 1 73 ? 9.855 -2.784 -2.203 1.00 91.00 73 GLU A CA 1
ATOM 560 C C . GLU A 1 73 ? 11.031 -1.794 -2.233 1.00 91.00 73 GLU A C 1
ATOM 562 O O . GLU A 1 73 ? 11.193 -1.027 -3.181 1.00 91.00 73 GLU A O 1
ATOM 567 N N . ARG A 1 74 ? 11.912 -1.840 -1.222 1.00 91.25 74 ARG A N 1
ATOM 568 C CA . ARG A 1 74 ? 13.143 -1.034 -1.133 1.00 91.25 74 ARG A CA 1
ATOM 569 C C . ARG A 1 74 ? 12.887 0.479 -1.121 1.00 91.25 74 ARG A C 1
ATOM 571 O O . ARG A 1 74 ? 13.712 1.246 -1.614 1.00 91.25 74 ARG A O 1
ATOM 578 N N . ALA A 1 75 ? 11.791 0.901 -0.498 1.00 92.00 75 ALA A N 1
ATOM 579 C CA . ALA A 1 75 ? 11.414 2.294 -0.280 1.00 92.00 75 ALA A CA 1
ATOM 580 C C . ALA A 1 75 ? 11.441 2.663 1.224 1.00 92.00 75 ALA A C 1
ATOM 582 O O . ALA A 1 75 ? 10.393 2.939 1.814 1.00 92.00 75 ALA A O 1
ATOM 583 N N . PRO A 1 76 ? 12.625 2.686 1.873 1.00 90.75 76 PRO A N 1
ATOM 584 C CA . PRO A 1 76 ? 12.734 2.929 3.315 1.00 90.75 76 PRO A CA 1
ATOM 585 C C . PRO A 1 76 ? 12.226 4.314 3.742 1.00 90.75 76 PRO A C 1
ATOM 587 O O . PRO A 1 76 ? 11.601 4.432 4.787 1.00 90.75 76 PRO A O 1
ATOM 590 N N . GLU A 1 77 ? 12.396 5.346 2.909 1.00 90.50 77 GLU A N 1
ATOM 591 C CA . GLU A 1 77 ? 11.883 6.698 3.193 1.00 90.50 77 GLU A CA 1
ATOM 592 C C . GLU A 1 77 ? 10.348 6.721 3.305 1.00 90.50 77 GLU A C 1
ATOM 594 O O . GLU A 1 77 ? 9.779 7.409 4.151 1.00 90.50 77 GLU A O 1
ATOM 599 N N . MET A 1 78 ? 9.662 5.927 2.475 1.00 90.75 78 MET A N 1
ATOM 600 C CA . MET A 1 78 ? 8.210 5.767 2.549 1.00 90.75 78 MET A CA 1
ATOM 601 C C . MET A 1 78 ? 7.807 4.969 3.792 1.00 90.75 78 MET A C 1
ATOM 603 O O . MET A 1 78 ? 6.819 5.309 4.439 1.00 90.75 78 MET A O 1
ATOM 607 N N . ALA A 1 79 ? 8.575 3.935 4.145 1.00 90.06 79 ALA A N 1
ATOM 608 C CA . ALA A 1 79 ? 8.331 3.135 5.340 1.00 90.06 79 ALA A CA 1
ATOM 609 C C . ALA A 1 79 ? 8.426 3.974 6.626 1.00 90.06 79 ALA A C 1
ATOM 611 O O . ALA A 1 79 ? 7.540 3.877 7.479 1.00 90.06 79 ALA A O 1
ATOM 612 N N . GLU A 1 80 ? 9.449 4.829 6.730 1.00 89.19 80 GLU A N 1
ATOM 613 C CA . GLU A 1 80 ? 9.643 5.781 7.832 1.00 89.19 80 GLU A CA 1
ATOM 614 C C . GLU A 1 80 ? 8.540 6.841 7.878 1.00 89.19 80 GLU A C 1
ATOM 616 O O . GLU A 1 80 ? 8.083 7.221 8.953 1.00 89.19 80 GLU A O 1
ATOM 621 N N . TRP A 1 81 ? 8.068 7.309 6.723 1.00 87.81 81 TRP A N 1
ATOM 622 C CA . TRP A 1 81 ? 6.983 8.286 6.667 1.00 87.81 81 TRP A CA 1
ATOM 623 C C . TRP A 1 81 ? 5.620 7.699 7.069 1.00 87.81 81 TRP A C 1
ATOM 625 O O . TRP A 1 81 ? 4.827 8.379 7.721 1.00 87.81 81 TRP A O 1
ATOM 635 N N . LEU A 1 82 ? 5.345 6.439 6.711 1.00 86.56 82 LEU A N 1
ATOM 636 C CA . LEU A 1 82 ? 4.118 5.724 7.091 1.00 86.56 82 LEU A CA 1
ATOM 637 C C . LEU A 1 82 ? 4.076 5.382 8.585 1.00 86.56 82 LEU A C 1
ATOM 639 O O . LEU A 1 82 ? 3.001 5.344 9.183 1.00 86.56 82 LEU A O 1
ATOM 643 N N . MET A 1 83 ? 5.242 5.135 9.176 1.00 83.50 83 MET A N 1
ATOM 644 C CA . MET A 1 83 ? 5.422 4.806 10.585 1.00 83.50 83 MET A CA 1
ATOM 645 C C . MET A 1 83 ? 6.539 5.682 11.159 1.00 83.50 83 MET A C 1
ATOM 647 O O . MET A 1 83 ? 7.645 5.182 11.381 1.00 83.50 83 MET A O 1
ATOM 651 N N . PRO A 1 84 ? 6.287 6.983 11.405 1.00 65.12 84 PRO A N 1
ATOM 652 C CA . PRO A 1 84 ? 7.299 7.837 12.002 1.00 65.12 84 PRO A CA 1
ATOM 653 C C . PRO A 1 84 ? 7.671 7.248 13.359 1.00 65.12 84 PRO A C 1
ATOM 655 O O . PRO A 1 84 ? 6.803 7.035 14.212 1.00 65.12 84 PRO A O 1
ATOM 658 N N . SER A 1 85 ? 8.958 6.938 13.534 1.00 55.16 85 SER A N 1
ATOM 659 C CA . SER A 1 85 ? 9.511 6.408 14.777 1.00 55.16 85 SER A CA 1
ATOM 660 C C . SER A 1 85 ? 8.931 7.169 15.969 1.00 55.16 85 SER A C 1
ATOM 662 O O . SER A 1 85 ? 8.916 8.401 15.987 1.00 55.16 85 SER A O 1
ATOM 664 N N . VAL A 1 86 ? 8.482 6.443 16.996 1.00 51.38 86 VAL A N 1
ATOM 665 C CA . VAL A 1 86 ? 7.894 6.985 18.241 1.00 51.38 86 VAL A CA 1
ATOM 666 C C . VAL A 1 86 ? 8.933 7.755 19.090 1.00 51.38 86 VAL A C 1
ATOM 668 O O . VAL A 1 86 ? 8.774 7.937 20.293 1.00 51.38 86 VAL A O 1
ATOM 671 N N . GLU A 1 87 ? 10.021 8.240 18.493 1.00 46.22 87 GLU A N 1
ATOM 672 C CA . GLU A 1 87 ? 11.064 9.019 19.165 1.00 46.22 87 GLU A CA 1
ATOM 673 C C . GLU A 1 87 ? 10.630 10.465 19.476 1.00 46.22 87 GLU A C 1
ATOM 675 O O . GLU A 1 87 ? 11.331 11.175 20.188 1.00 46.22 87 GLU A O 1
ATOM 680 N N . GLY A 1 88 ? 9.445 10.898 19.023 1.00 41.78 88 GLY A N 1
ATOM 681 C CA . GLY A 1 88 ? 8.910 12.243 19.274 1.00 41.78 88 GLY A CA 1
ATOM 682 C C . GLY A 1 88 ? 7.954 12.396 20.467 1.00 41.78 88 GLY A C 1
ATOM 683 O O . GLY A 1 88 ? 7.602 13.523 20.800 1.00 41.78 88 GLY A O 1
ATOM 684 N N . ILE A 1 89 ? 7.518 11.312 21.128 1.00 43.75 89 ILE A N 1
ATOM 685 C CA . ILE A 1 89 ? 6.570 11.379 22.267 1.00 43.75 89 ILE A CA 1
ATOM 686 C C . ILE A 1 89 ? 7.293 11.072 23.586 1.00 43.75 89 ILE A C 1
ATOM 688 O O . ILE A 1 89 ? 6.884 10.224 24.376 1.00 43.75 89 ILE A O 1
ATOM 692 N N . ARG A 1 90 ? 8.414 11.755 23.823 1.00 41.50 90 ARG A N 1
ATOM 693 C CA . ARG A 1 90 ? 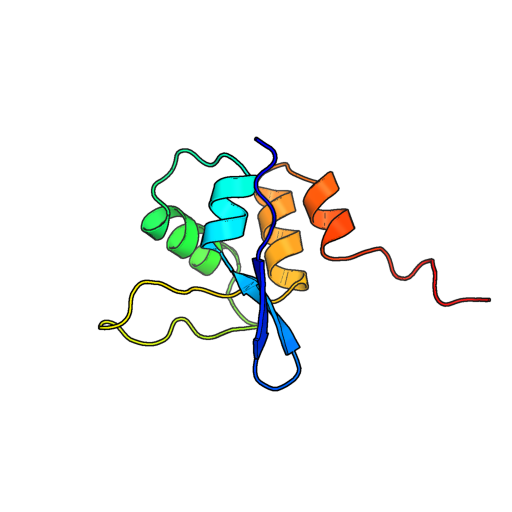8.984 11.952 25.162 1.00 41.50 90 ARG A CA 1
ATOM 694 C C . ARG A 1 90 ? 9.639 13.330 25.240 1.00 41.50 90 ARG A C 1
ATOM 696 O O . ARG A 1 90 ? 10.843 13.455 25.043 1.00 41.50 90 ARG A O 1
ATOM 703 N N . ALA A 1 91 ? 8.835 14.338 25.559 1.00 37.25 91 ALA A N 1
ATOM 704 C CA . ALA A 1 91 ? 9.251 15.551 26.257 1.00 37.25 91 ALA A CA 1
ATOM 705 C C . ALA A 1 91 ? 8.057 16.085 27.054 1.00 37.25 91 ALA A C 1
ATOM 707 O O . ALA A 1 91 ? 6.950 16.127 26.471 1.00 37.25 91 ALA A O 1
#

Radius of gyration: 13.38 Å; chains: 1; bounding box: 31×29×39 Å

Secondary structure (DSSP, 8-state):
--PPPPEEEETTEEEEEHHHHHHHTT--S-HHHHHHHHHHHTT--S------TTS----EEEHHHHHHHHHHTT-HHHHHHHS--GGGS--

pLDDT: mean 75.0, std 18.23, range [37.25, 92.56]